Protein AF-A0A914BJB3-F1 (afdb_monomer)

Secondary structure (DSSP, 8-state):
-HHHHHHHHHHHHHHHHHHHHHHHH-HHHHHHHHHHHHHHTTTSS----HHHHHHHHHHHHHHHHHHHHHHHHHHHHHHHHHSS-HHHHHHHHHHHHHHHHHHHHHHHH-----HHHHHHHHHHHHHHHHHHHHHHHHHHTT--

Mean predicted aligned error: 9.18 Å

Sequence (144 aa):
MLGLSLAVCAGLCAACASAFAKLAMSGEEIALVCQSLEESVAMGTLMPNCSVVTTVLRGISFSLLFLFNAIMWTLFVKSLQLARSSLEATITNSSANLFFTAVIGYVVFGEALSLTWGLGSTFIILGLWMIHRGGRTKDEAKER

pLDDT: mean 80.47, std 12.69, range [42.53, 94.69]

Solvent-accessible surface area (backbone atoms only — not comparable to full-atom values): 7402 Å² total; per-residue (Å²): 111,71,13,52,55,31,7,38,53,15,8,42,29,44,19,51,19,52,51,26,45,46,57,39,67,46,62,65,69,50,51,53,51,44,56,56,46,58,69,72,44,77,85,52,98,68,82,75,56,59,69,57,56,46,51,51,53,26,51,51,22,49,53,47,21,54,51,28,46,54,50,16,51,54,31,38,55,51,4,44,74,58,28,97,40,54,64,58,19,51,51,43,17,53,51,32,19,53,53,40,32,50,52,47,39,35,72,74,69,63,48,77,85,46,75,67,52,56,52,48,52,52,52,52,52,52,52,51,52,54,51,55,55,59,52,53,57,56,56,61,64,71,76,108

Foldseek 3Di:
DLLLVLLLLLLLLLLLLVVLVCLLPDQVLLLVVLVVVVVVCPPDPDPPPSVVSSVVSSVVSVVSSVVSNVSSVVSLVVSCVPDPHNLSSVLSNNVSNLVNNVVCCCPVVVDDCDPVNVVVVVVSVVVSVVVVVVVVVVVVVVVD

Structure (mmCIF, N/CA/C/O backbone):
data_AF-A0A914BJB3-F1
#
_entry.id   AF-A0A914BJB3-F1
#
loop_
_atom_site.group_PDB
_atom_site.id
_atom_site.type_symbol
_atom_site.label_atom_id
_atom_site.label_alt_id
_atom_site.label_comp_id
_atom_site.label_asym_id
_atom_site.label_entity_id
_atom_site.label_seq_id
_atom_site.pdbx_PDB_ins_code
_atom_site.Cartn_x
_atom_site.Cartn_y
_atom_site.Cartn_z
_atom_site.occupancy
_atom_site.B_iso_or_equiv
_atom_site.auth_seq_id
_atom_site.auth_comp_id
_atom_site.auth_asym_id
_atom_site.auth_atom_id
_atom_site.pdbx_PDB_model_num
ATOM 1 N N . MET A 1 1 ? -20.525 6.905 11.864 1.00 64.06 1 MET A N 1
ATOM 2 C CA . MET A 1 1 ? -20.224 6.573 10.452 1.00 64.06 1 MET A CA 1
ATOM 3 C C . MET A 1 1 ? -18.922 7.211 9.973 1.00 64.06 1 MET A C 1
ATOM 5 O O . MET A 1 1 ? -18.071 6.478 9.497 1.00 64.06 1 MET A O 1
ATOM 9 N N . LEU A 1 2 ? -18.705 8.521 10.169 1.00 81.81 2 LEU A N 1
ATOM 10 C CA . LEU A 1 2 ? -17.525 9.233 9.640 1.00 81.81 2 LEU A CA 1
ATOM 11 C C . LEU A 1 2 ? -16.161 8.636 10.062 1.00 81.81 2 LEU A C 1
ATOM 13 O O . LEU A 1 2 ? -15.278 8.489 9.222 1.00 81.81 2 LEU A O 1
ATOM 17 N N . GLY A 1 3 ? -16.003 8.227 11.329 1.00 83.31 3 GLY A N 1
ATOM 18 C CA . GLY A 1 3 ? -14.768 7.589 11.818 1.00 83.31 3 GLY A CA 1
ATOM 19 C C . GLY A 1 3 ? -14.437 6.254 11.137 1.00 83.31 3 GLY A C 1
ATOM 20 O O . GLY A 1 3 ? -13.274 5.992 10.844 1.00 83.31 3 GLY A O 1
ATOM 21 N N . LEU A 1 4 ? -15.450 5.443 10.804 1.00 85.81 4 LEU A N 1
ATOM 22 C CA . LEU A 1 4 ? -15.253 4.172 10.096 1.00 85.81 4 LEU A CA 1
ATOM 23 C C . LEU A 1 4 ? -14.833 4.406 8.641 1.00 85.81 4 LEU A C 1
ATOM 25 O O . LEU A 1 4 ? -13.917 3.754 8.153 1.00 85.81 4 LEU A O 1
ATOM 29 N N . SER A 1 5 ? -15.460 5.369 7.959 1.00 89.94 5 SER A N 1
ATOM 30 C CA . SER A 1 5 ? -15.087 5.741 6.589 1.00 89.94 5 SER A CA 1
ATOM 31 C C . SER A 1 5 ? -13.634 6.222 6.511 1.00 89.94 5 SER A C 1
ATOM 33 O O . SE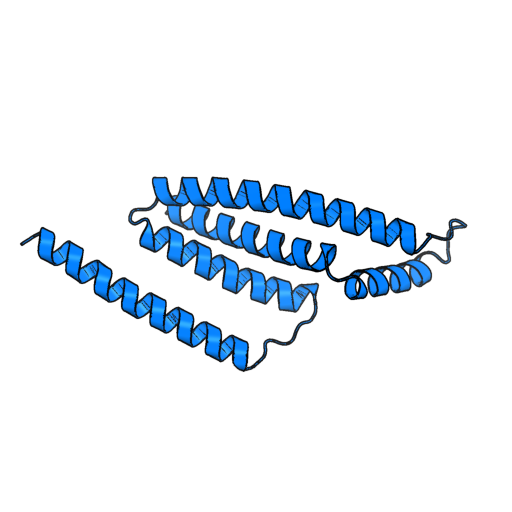R A 1 5 ? -12.902 5.814 5.615 1.00 89.94 5 SER A O 1
ATOM 35 N N . LEU A 1 6 ? -13.186 7.019 7.489 1.00 90.44 6 LEU A N 1
ATOM 36 C CA . LEU A 1 6 ? -11.787 7.447 7.608 1.00 90.44 6 LEU A CA 1
ATOM 37 C C . LEU A 1 6 ? -10.834 6.263 7.832 1.00 90.44 6 LEU A C 1
ATOM 39 O O . LEU A 1 6 ? -9.761 6.242 7.236 1.00 90.44 6 LEU A O 1
ATOM 43 N N . ALA A 1 7 ? -11.234 5.271 8.636 1.00 90.44 7 ALA A N 1
ATOM 44 C CA . ALA A 1 7 ? -10.452 4.053 8.855 1.00 90.44 7 ALA A CA 1
ATOM 45 C C . ALA A 1 7 ? -10.322 3.206 7.576 1.00 90.44 7 ALA A C 1
ATOM 47 O O . ALA A 1 7 ? -9.247 2.683 7.294 1.00 90.44 7 ALA A O 1
ATOM 48 N N . VAL A 1 8 ? -11.383 3.104 6.768 1.00 91.62 8 VAL A N 1
ATOM 49 C CA . VAL A 1 8 ? -11.334 2.409 5.468 1.00 91.62 8 VAL A CA 1
ATOM 50 C C . VAL A 1 8 ? -10.399 3.132 4.497 1.00 91.62 8 VAL A C 1
ATOM 52 O O . VAL A 1 8 ? -9.557 2.486 3.874 1.00 91.62 8 VAL A O 1
ATOM 55 N N . CYS A 1 9 ? -10.491 4.463 4.396 1.00 92.75 9 CYS A N 1
ATOM 56 C CA . CYS A 1 9 ? -9.590 5.252 3.552 1.00 92.75 9 CYS A CA 1
ATOM 57 C C . CYS A 1 9 ? -8.128 5.148 4.011 1.00 92.75 9 CYS A C 1
ATOM 59 O O . CYS A 1 9 ? -7.237 5.020 3.175 1.00 92.75 9 CYS A O 1
ATOM 61 N N . ALA A 1 10 ? -7.876 5.157 5.324 1.00 93.50 10 ALA A N 1
ATOM 62 C CA . ALA A 1 10 ? -6.543 4.936 5.879 1.00 93.50 10 ALA A CA 1
ATOM 63 C C . ALA A 1 10 ? -5.992 3.557 5.475 1.00 93.50 10 ALA A C 1
ATOM 65 O O . ALA A 1 10 ? -4.856 3.469 5.009 1.00 93.50 10 ALA A O 1
ATOM 66 N N . GLY A 1 11 ? -6.819 2.510 5.547 1.00 93.00 11 GLY A N 1
ATOM 67 C CA . GLY A 1 11 ? -6.453 1.163 5.113 1.00 93.00 11 GLY A CA 1
ATOM 68 C C . GLY A 1 11 ? -6.162 1.072 3.613 1.00 93.00 11 GLY A C 1
ATOM 69 O O . GLY A 1 11 ? -5.200 0.423 3.216 1.00 93.00 11 GLY A O 1
ATOM 70 N N . LEU A 1 12 ? -6.927 1.770 2.770 1.00 93.69 12 LEU A N 1
ATOM 71 C CA . LEU A 1 12 ? -6.642 1.859 1.334 1.00 93.69 12 LEU A CA 1
ATOM 72 C C . LEU A 1 12 ? -5.296 2.547 1.067 1.00 93.69 12 LEU A C 1
ATOM 74 O O . LEU A 1 12 ? -4.489 2.044 0.289 1.00 93.69 12 LEU A O 1
ATOM 78 N N . CYS A 1 13 ? -5.023 3.673 1.732 1.00 93.62 13 CYS A N 1
ATOM 79 C CA . CYS A 1 13 ? -3.741 4.365 1.605 1.00 93.62 13 CYS A CA 1
ATOM 80 C C . CYS A 1 13 ? -2.567 3.503 2.091 1.00 93.62 13 CYS A C 1
ATOM 82 O O . CYS A 1 13 ? -1.506 3.540 1.469 1.00 93.62 13 CYS A O 1
ATOM 84 N N . ALA A 1 14 ? -2.755 2.710 3.152 1.00 93.75 14 ALA A N 1
ATOM 85 C CA . ALA A 1 14 ? -1.765 1.734 3.609 1.00 93.75 14 ALA A CA 1
ATOM 86 C C . ALA A 1 14 ? -1.444 0.710 2.510 1.00 93.75 14 ALA A C 1
ATOM 88 O O . ALA A 1 14 ? -0.275 0.494 2.197 1.00 93.75 14 ALA A O 1
ATOM 89 N N . ALA A 1 15 ? -2.474 0.145 1.878 1.00 94.50 15 ALA A N 1
ATOM 90 C CA . ALA A 1 15 ? -2.311 -0.849 0.824 1.00 94.50 15 ALA A CA 1
ATOM 91 C C . ALA A 1 15 ? -1.594 -0.273 -0.408 1.00 94.50 15 ALA A C 1
ATOM 93 O O . ALA A 1 15 ? -0.679 -0.897 -0.949 1.00 94.50 15 ALA A O 1
ATOM 94 N N . CYS A 1 16 ? -1.943 0.954 -0.811 1.00 92.44 16 CYS A N 1
ATOM 95 C CA . CYS A 1 16 ? -1.227 1.674 -1.863 1.00 92.44 16 CYS A CA 1
ATOM 96 C C . CYS A 1 16 ? 0.246 1.892 -1.492 1.00 92.44 16 CYS A C 1
ATOM 98 O O . CYS A 1 16 ? 1.124 1.640 -2.314 1.00 92.44 16 CYS A O 1
ATOM 100 N N . ALA A 1 17 ? 0.537 2.311 -0.255 1.00 94.31 17 ALA A N 1
ATOM 101 C CA . ALA A 1 17 ? 1.911 2.473 0.214 1.00 94.31 17 ALA A CA 1
ATOM 102 C C . ALA A 1 17 ? 2.692 1.151 0.127 1.00 94.31 17 ALA A C 1
ATOM 104 O O . ALA A 1 17 ? 3.817 1.151 -0.364 1.00 94.31 17 ALA A O 1
ATOM 105 N N . SER A 1 18 ? 2.098 0.020 0.519 1.00 92.19 18 SER A N 1
ATOM 106 C CA . SER A 1 18 ? 2.716 -1.306 0.385 1.00 92.19 18 SER A CA 1
ATOM 107 C C . SER A 1 18 ? 2.988 -1.694 -1.072 1.00 92.19 18 SER A C 1
ATOM 109 O O . SER A 1 18 ? 4.057 -2.229 -1.365 1.00 92.19 18 SER A O 1
ATOM 111 N N . AL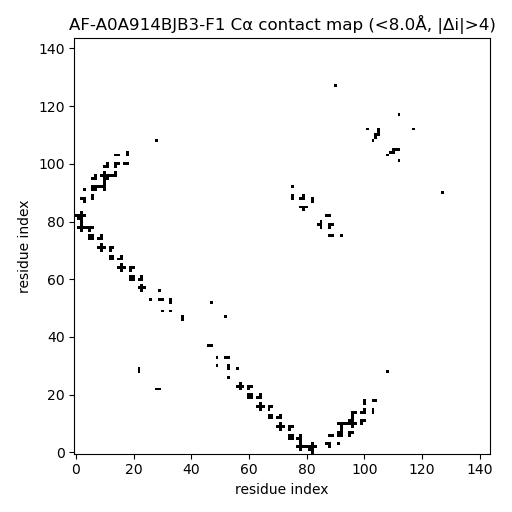A A 1 19 ? 2.078 -1.381 -1.996 1.00 90.88 19 ALA A N 1
ATOM 112 C CA . ALA A 1 19 ? 2.286 -1.620 -3.424 1.00 90.88 19 ALA A CA 1
ATOM 113 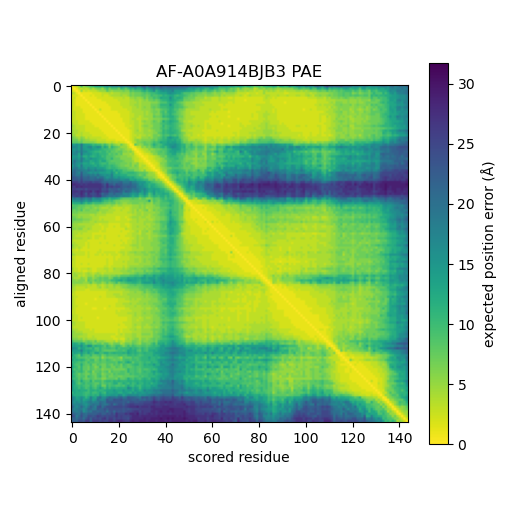C C . ALA A 1 19 ? 3.446 -0.780 -3.985 1.00 90.88 19 ALA A C 1
ATOM 115 O O . ALA A 1 19 ? 4.332 -1.315 -4.651 1.00 90.88 19 ALA A O 1
ATOM 116 N N . PHE A 1 20 ? 3.510 0.514 -3.656 1.00 91.00 20 PHE A N 1
ATOM 117 C CA . PHE A 1 20 ? 4.637 1.364 -4.053 1.00 91.00 20 PHE A CA 1
ATOM 118 C C . PHE A 1 20 ? 5.946 0.965 -3.365 1.00 91.00 20 PHE A C 1
ATOM 120 O O . PHE A 1 20 ? 7.004 1.077 -3.979 1.00 91.00 20 PHE A O 1
ATOM 127 N N . ALA A 1 21 ? 5.897 0.450 -2.131 1.00 91.06 21 ALA A N 1
ATOM 128 C CA . ALA A 1 21 ? 7.064 -0.119 -1.453 1.00 91.06 21 ALA A CA 1
ATOM 129 C C . ALA A 1 21 ? 7.632 -1.290 -2.252 1.00 91.06 21 ALA A C 1
ATOM 131 O O . ALA A 1 21 ? 8.839 -1.357 -2.489 1.00 91.06 21 ALA A O 1
ATOM 132 N N . LYS A 1 22 ? 6.742 -2.190 -2.687 1.00 89.31 22 LYS A N 1
ATOM 133 C CA . LYS A 1 22 ? 7.098 -3.338 -3.509 1.00 89.31 22 LYS A CA 1
ATOM 134 C C . LYS A 1 22 ? 7.735 -2.867 -4.806 1.00 89.31 22 LYS A C 1
ATOM 136 O O . LYS A 1 22 ? 8.899 -3.170 -5.014 1.00 89.31 22 LYS A O 1
ATOM 141 N N . LEU A 1 23 ? 7.068 -2.005 -5.574 1.00 86.19 23 LEU A N 1
ATOM 142 C CA . LEU A 1 23 ? 7.620 -1.432 -6.809 1.00 86.19 23 LEU A CA 1
ATOM 143 C C . LEU A 1 23 ? 8.977 -0.736 -6.597 1.00 86.19 23 LEU A C 1
ATOM 145 O O . LEU A 1 23 ? 9.887 -0.903 -7.400 1.00 86.19 23 LEU A O 1
ATOM 149 N N . ALA A 1 24 ? 9.163 0.006 -5.503 1.00 86.50 24 ALA A N 1
ATOM 150 C CA . ALA A 1 24 ? 10.436 0.662 -5.211 1.00 86.50 24 ALA A CA 1
ATOM 151 C C . ALA A 1 24 ? 11.574 -0.343 -4.936 1.00 86.50 24 ALA A C 1
ATOM 153 O O . ALA A 1 24 ? 12.717 -0.122 -5.354 1.00 86.50 24 ALA A O 1
ATOM 154 N N . MET A 1 25 ? 11.281 -1.444 -4.236 1.00 82.50 25 MET A N 1
ATOM 155 C CA . MET A 1 25 ? 12.283 -2.427 -3.816 1.00 82.50 25 MET A CA 1
ATOM 156 C C . MET A 1 25 ? 12.518 -3.533 -4.855 1.00 82.50 25 MET A C 1
ATOM 158 O O . MET A 1 25 ? 13.674 -3.810 -5.184 1.00 82.50 25 MET A O 1
ATOM 162 N N . SER A 1 26 ? 11.469 -4.130 -5.423 1.00 78.44 26 SER A N 1
ATOM 163 C CA . SER A 1 26 ? 11.572 -5.211 -6.409 1.00 78.44 26 SER A CA 1
ATOM 164 C C . SER A 1 26 ? 11.885 -4.666 -7.803 1.00 78.44 26 SER A C 1
ATOM 166 O O . SER A 1 26 ? 11.070 -3.986 -8.419 1.00 78.44 26 SER A O 1
ATOM 168 N N . GLY A 1 27 ? 13.082 -4.976 -8.308 1.00 65.94 27 GLY A N 1
ATOM 169 C CA . GLY A 1 27 ? 13.536 -4.524 -9.628 1.00 65.94 27 GLY A CA 1
ATOM 170 C C . GLY A 1 27 ? 12.983 -5.326 -10.807 1.00 65.94 27 GLY A C 1
ATOM 171 O O . GLY A 1 27 ? 12.985 -4.804 -11.916 1.00 65.94 27 GLY A O 1
ATOM 172 N N . GLU A 1 28 ? 12.515 -6.557 -10.582 1.00 70.94 28 GLU A N 1
ATOM 173 C CA . GLU A 1 28 ? 12.021 -7.453 -11.643 1.00 70.94 28 GLU A CA 1
ATOM 174 C C . GLU A 1 28 ? 10.738 -6.933 -12.301 1.00 70.94 28 GLU A C 1
ATOM 176 O O . GLU A 1 28 ? 10.661 -6.867 -13.523 1.00 70.94 28 GLU A O 1
ATOM 181 N N . GLU A 1 29 ? 9.778 -6.467 -11.499 1.00 71.00 29 GLU A N 1
ATOM 182 C CA . GLU A 1 29 ? 8.520 -5.865 -11.969 1.00 71.00 29 GLU A CA 1
ATOM 183 C C . GLU A 1 29 ? 8.781 -4.667 -12.901 1.00 71.00 29 GLU A C 1
ATOM 185 O O . GLU A 1 29 ? 8.180 -4.527 -13.964 1.00 71.00 29 GLU A O 1
ATOM 190 N N . ILE A 1 30 ? 9.744 -3.814 -12.532 1.00 71.69 30 ILE A N 1
ATOM 191 C CA . ILE A 1 30 ? 10.113 -2.627 -13.314 1.00 71.69 30 ILE A CA 1
ATOM 192 C C . ILE A 1 30 ? 10.880 -3.008 -14.590 1.00 71.69 30 ILE A C 1
ATOM 194 O O . ILE A 1 30 ? 10.721 -2.356 -15.624 1.00 71.69 30 ILE A O 1
ATOM 198 N N . ALA A 1 31 ? 11.694 -4.065 -14.542 1.00 69.38 31 ALA A N 1
ATOM 199 C CA . ALA A 1 31 ? 12.430 -4.553 -15.705 1.00 69.38 31 ALA A CA 1
ATOM 200 C C . ALA A 1 31 ? 11.486 -5.073 -16.804 1.00 69.38 31 ALA A C 1
ATOM 202 O O . ALA A 1 31 ? 11.726 -4.810 -17.982 1.00 69.38 31 ALA A O 1
ATOM 203 N N . LEU A 1 32 ? 10.379 -5.724 -16.431 1.00 71.81 32 LEU A N 1
ATOM 204 C CA . LEU A 1 32 ? 9.337 -6.151 -17.373 1.00 71.81 32 LEU A CA 1
ATOM 205 C C . LEU A 1 32 ? 8.632 -4.956 -18.032 1.00 71.81 32 LEU A C 1
ATOM 207 O O . LEU A 1 32 ? 8.431 -4.948 -19.247 1.00 71.81 32 LEU A O 1
ATOM 211 N N . VAL A 1 33 ? 8.326 -3.903 -17.261 1.00 72.44 33 VAL A N 1
ATOM 212 C CA . VAL A 1 33 ? 7.761 -2.655 -17.808 1.00 72.44 33 VAL A CA 1
ATOM 213 C C . VAL A 1 33 ? 8.722 -2.030 -18.819 1.00 72.44 33 VAL A C 1
ATOM 215 O O . VAL A 1 33 ? 8.300 -1.615 -19.895 1.00 72.44 33 VAL A O 1
ATOM 218 N N . CYS A 1 34 ? 10.019 -2.018 -18.518 1.00 70.88 34 CYS A N 1
ATOM 219 C CA . CYS A 1 34 ? 11.030 -1.514 -19.438 1.00 70.88 34 CYS A CA 1
ATOM 220 C C . CYS A 1 34 ? 11.051 -2.280 -20.774 1.00 70.88 34 CYS A C 1
ATOM 222 O O . CYS A 1 34 ? 11.008 -1.647 -21.826 1.00 70.88 34 CYS A O 1
ATOM 224 N N . GLN A 1 35 ? 11.019 -3.617 -20.738 1.00 71.38 35 GLN A N 1
ATOM 225 C CA . GLN A 1 35 ? 10.971 -4.450 -21.949 1.00 71.38 35 GLN A CA 1
ATOM 226 C C . GLN A 1 35 ? 9.710 -4.183 -22.786 1.00 71.38 35 GLN A C 1
ATOM 228 O O . GLN A 1 35 ? 9.788 -4.041 -24.003 1.00 71.38 35 GLN A O 1
ATOM 233 N N . SER A 1 36 ? 8.550 -4.025 -22.141 1.00 68.75 36 SER A N 1
ATOM 234 C CA . SER A 1 36 ? 7.294 -3.715 -22.844 1.00 68.75 36 SER A CA 1
ATOM 235 C C . SER A 1 36 ? 7.256 -2.302 -23.456 1.00 68.75 36 SER A C 1
ATOM 237 O O . SER A 1 36 ? 6.613 -2.067 -24.485 1.00 68.75 36 SER A O 1
ATOM 239 N N . LEU A 1 37 ? 7.968 -1.346 -22.847 1.00 67.44 37 LEU A N 1
ATOM 240 C CA . LEU A 1 37 ? 8.096 0.020 -23.358 1.00 67.44 37 LEU A CA 1
ATOM 241 C C . LEU A 1 37 ? 9.023 0.090 -24.573 1.00 67.44 37 LEU A C 1
ATOM 243 O O . LEU A 1 37 ? 8.736 0.857 -25.489 1.00 67.44 37 LEU A O 1
ATOM 247 N N . GLU A 1 38 ? 10.090 -0.712 -24.612 1.00 63.56 38 GLU A N 1
ATOM 248 C CA . GLU A 1 38 ? 10.974 -0.809 -25.783 1.00 63.56 38 GLU A CA 1
ATOM 249 C C . GLU A 1 38 ? 10.216 -1.296 -27.026 1.00 63.56 38 GLU A C 1
ATOM 251 O O . GLU A 1 38 ? 10.418 -0.763 -28.116 1.00 63.56 38 GLU A O 1
ATOM 256 N N . GLU A 1 39 ? 9.275 -2.229 -26.862 1.00 61.16 39 GLU A N 1
ATOM 257 C CA . GLU A 1 39 ? 8.448 -2.743 -27.961 1.00 61.16 39 GLU A CA 1
ATOM 258 C C . GLU A 1 39 ? 7.429 -1.702 -28.468 1.00 61.16 39 GLU A C 1
ATOM 260 O O . GLU A 1 39 ? 7.163 -1.598 -29.666 1.00 61.16 39 GLU A O 1
ATOM 265 N N . SER A 1 40 ? 6.907 -0.862 -27.568 1.00 59.47 40 SER A N 1
ATOM 266 C CA . SER A 1 40 ? 5.922 0.185 -27.889 1.00 59.47 40 SER A CA 1
ATOM 267 C C . SER A 1 40 ? 6.553 1.467 -28.460 1.00 59.47 40 SER A C 1
ATOM 269 O O . SER A 1 40 ? 5.901 2.217 -29.189 1.00 59.47 40 SER A O 1
ATOM 271 N N . VAL A 1 41 ? 7.826 1.734 -28.146 1.00 60.47 41 VAL A N 1
ATOM 272 C CA . VAL A 1 41 ? 8.597 2.926 -28.556 1.00 60.47 41 VAL A CA 1
ATOM 273 C C . VAL A 1 41 ? 9.446 2.653 -29.812 1.00 60.47 41 VAL A C 1
ATOM 275 O O . VAL A 1 41 ? 10.359 3.397 -30.140 1.00 60.47 41 VAL A O 1
ATOM 278 N N . ALA A 1 42 ? 9.093 1.667 -30.638 1.00 55.22 42 ALA A N 1
ATOM 279 C CA . ALA A 1 42 ? 9.704 1.499 -31.965 1.00 55.22 42 ALA A CA 1
ATOM 280 C C . ALA A 1 42 ? 9.413 2.665 -32.954 1.00 55.22 42 ALA A C 1
ATOM 282 O O . ALA A 1 42 ? 9.899 2.658 -34.083 1.00 55.22 42 ALA A O 1
ATOM 283 N N . MET A 1 43 ? 8.644 3.687 -32.548 1.00 55.47 43 MET A N 1
ATOM 284 C CA . MET A 1 43 ? 8.269 4.849 -33.373 1.00 55.47 43 MET A CA 1
ATOM 285 C C . MET A 1 43 ? 9.060 6.141 -33.047 1.00 55.47 43 MET A C 1
ATOM 287 O O . MET A 1 43 ? 8.841 7.162 -33.696 1.00 55.47 43 MET A O 1
ATOM 291 N N . GLY A 1 44 ? 9.978 6.143 -32.068 1.00 55.12 44 GLY A N 1
ATOM 292 C CA . GLY A 1 44 ? 10.710 7.349 -31.645 1.00 55.12 44 GLY A CA 1
ATOM 293 C C . GLY A 1 44 ? 12.199 7.108 -31.384 1.00 55.12 44 GLY A C 1
ATOM 294 O O . GLY A 1 44 ? 12.575 6.183 -30.680 1.00 55.12 44 GLY A O 1
ATOM 295 N N . THR A 1 45 ? 13.061 7.975 -31.913 1.00 51.16 45 THR A N 1
ATOM 296 C CA . THR A 1 45 ? 14.539 7.895 -31.902 1.00 51.16 45 THR A CA 1
ATOM 297 C C . THR A 1 45 ? 15.225 8.062 -30.534 1.00 51.16 45 THR A C 1
ATOM 299 O O . THR A 1 45 ? 16.445 8.222 -30.482 1.00 51.16 45 THR A O 1
ATOM 302 N N . LEU A 1 46 ? 14.500 8.012 -29.413 1.00 53.28 46 LEU A N 1
ATOM 303 C CA . LEU A 1 46 ? 15.110 7.977 -28.082 1.00 53.28 46 LEU A CA 1
ATOM 304 C C . LEU A 1 46 ? 15.167 6.533 -27.594 1.00 53.28 46 LEU A C 1
ATOM 306 O O . LEU A 1 46 ? 14.162 6.014 -27.127 1.00 53.28 46 LEU A O 1
ATOM 310 N N . MET A 1 47 ? 16.351 5.917 -27.634 1.00 54.25 47 MET A N 1
ATOM 311 C CA . MET A 1 47 ? 16.615 4.701 -26.862 1.00 54.25 47 MET A CA 1
ATOM 312 C C . MET A 1 47 ? 16.425 5.030 -25.371 1.00 54.25 47 MET A C 1
ATOM 314 O O . MET A 1 47 ? 17.251 5.762 -24.808 1.00 54.25 47 MET A O 1
ATOM 318 N N . PRO A 1 48 ? 15.357 4.556 -24.705 1.00 63.34 48 PRO A N 1
ATOM 319 C CA . PRO A 1 48 ? 15.208 4.778 -23.281 1.00 63.34 48 PRO A CA 1
ATOM 320 C C . PRO A 1 48 ? 16.254 3.905 -22.593 1.00 63.34 48 PRO A C 1
ATOM 322 O O . PRO A 1 48 ? 16.189 2.683 -22.648 1.00 63.34 48 PRO A O 1
ATOM 325 N N . ASN A 1 49 ? 17.248 4.513 -21.945 1.00 68.38 49 ASN A N 1
ATOM 326 C CA . ASN A 1 49 ? 18.174 3.742 -21.123 1.00 68.38 49 ASN A CA 1
ATOM 327 C C . ASN A 1 49 ? 17.372 3.078 -20.000 1.00 68.38 49 ASN A C 1
ATOM 329 O O . ASN A 1 49 ? 16.925 3.757 -19.072 1.00 68.38 49 ASN A O 1
ATOM 333 N N . CYS A 1 50 ? 17.220 1.757 -20.069 1.00 72.50 50 CYS A N 1
ATOM 334 C CA . CYS A 1 50 ? 16.426 0.975 -19.125 1.00 72.50 50 CYS A CA 1
ATOM 335 C C . CYS A 1 50 ? 16.819 1.235 -17.656 1.00 72.50 50 CYS A C 1
ATOM 337 O O . CYS A 1 50 ? 15.975 1.301 -16.760 1.00 72.50 50 CYS A O 1
ATOM 339 N N . SER A 1 51 ? 18.108 1.510 -17.424 1.00 76.81 51 SER A N 1
ATOM 340 C CA . SER A 1 51 ? 18.659 1.912 -16.124 1.00 76.81 51 SER A CA 1
ATOM 341 C C . SER A 1 51 ? 18.114 3.260 -15.617 1.00 76.81 51 SER A C 1
ATOM 343 O O . SER A 1 51 ? 17.765 3.394 -14.442 1.00 76.81 51 SER A O 1
ATOM 345 N N . VAL A 1 52 ? 17.963 4.254 -16.499 1.00 80.38 52 VAL A N 1
ATOM 346 C CA . VAL A 1 52 ? 17.429 5.582 -16.150 1.00 80.38 52 VAL A CA 1
ATOM 347 C C . VAL A 1 52 ? 15.936 5.497 -15.854 1.00 80.38 52 VAL A C 1
ATOM 349 O O . VAL A 1 52 ? 15.499 5.996 -14.820 1.00 80.38 52 VAL A O 1
ATOM 352 N N . VAL A 1 53 ? 15.163 4.814 -16.705 1.00 79.38 53 VAL A N 1
ATOM 353 C CA . VAL A 1 53 ? 13.715 4.617 -16.500 1.00 79.38 53 VAL A CA 1
ATOM 354 C C . VAL A 1 53 ? 13.454 3.901 -15.175 1.00 79.38 53 VAL A C 1
ATOM 356 O O . VAL A 1 53 ? 12.637 4.357 -14.376 1.00 79.38 53 VAL A O 1
ATOM 359 N N . THR A 1 54 ? 14.219 2.845 -14.889 1.00 80.31 54 THR A N 1
ATOM 360 C CA . THR A 1 54 ? 14.118 2.103 -13.626 1.00 80.31 54 THR A CA 1
ATOM 361 C C . THR A 1 54 ? 14.438 2.982 -12.419 1.00 80.31 54 THR A C 1
ATOM 363 O O . THR A 1 54 ? 13.724 2.951 -11.416 1.00 80.31 54 THR A O 1
ATOM 366 N N . THR A 1 55 ? 15.496 3.791 -12.506 1.00 83.62 55 THR A N 1
ATOM 367 C CA . THR A 1 55 ? 15.913 4.690 -11.420 1.00 83.62 55 THR A CA 1
ATOM 368 C C . THR A 1 55 ? 14.865 5.768 -11.150 1.00 83.62 55 THR A C 1
ATOM 370 O O . THR A 1 55 ? 14.526 6.023 -9.994 1.00 83.62 55 THR A O 1
ATOM 373 N N . VAL A 1 56 ? 14.296 6.363 -12.202 1.00 85.44 56 VAL A N 1
ATOM 374 C CA . VAL A 1 56 ? 13.230 7.367 -12.078 1.00 85.44 56 VAL A CA 1
ATOM 375 C C . VAL A 1 56 ? 11.974 6.749 -11.469 1.00 85.44 56 VAL A C 1
ATOM 377 O O . VAL A 1 56 ? 11.433 7.300 -10.511 1.00 85.44 56 VAL A O 1
ATOM 380 N N . LEU A 1 57 ? 11.532 5.586 -11.955 1.00 84.06 57 LEU A N 1
ATOM 381 C CA . LEU A 1 57 ? 10.325 4.931 -11.450 1.00 84.06 57 LEU A CA 1
ATOM 382 C C . LEU A 1 57 ? 10.471 4.495 -9.984 1.00 84.06 57 LEU A C 1
ATOM 384 O O . LEU A 1 57 ? 9.528 4.637 -9.201 1.00 84.06 57 LEU A O 1
ATOM 388 N N . ARG A 1 58 ? 11.666 4.048 -9.579 1.00 86.69 58 ARG A N 1
ATOM 389 C CA . ARG A 1 58 ? 11.997 3.791 -8.169 1.00 86.69 58 ARG A CA 1
ATOM 390 C C . ARG A 1 58 ? 11.933 5.054 -7.322 1.00 86.69 58 ARG A C 1
ATOM 392 O O . ARG A 1 58 ? 11.331 5.026 -6.251 1.00 86.69 58 ARG A O 1
ATOM 399 N N . GLY A 1 59 ? 12.509 6.154 -7.806 1.00 88.62 59 GLY A N 1
ATOM 400 C CA . GLY A 1 59 ? 12.455 7.449 -7.127 1.00 88.62 59 GLY A CA 1
ATOM 401 C C . GLY A 1 59 ? 11.017 7.914 -6.897 1.00 88.62 59 GLY A C 1
ATOM 402 O O . GLY A 1 59 ? 10.645 8.238 -5.770 1.00 88.62 59 GLY A O 1
ATOM 403 N N . ILE A 1 60 ? 10.183 7.847 -7.939 1.00 89.06 60 ILE A N 1
ATOM 404 C CA . ILE A 1 60 ? 8.754 8.181 -7.868 1.00 89.06 60 ILE A CA 1
ATOM 405 C C . ILE A 1 60 ? 8.041 7.273 -6.859 1.00 89.06 60 ILE A C 1
ATOM 407 O O . ILE A 1 60 ? 7.360 7.770 -5.964 1.00 89.06 60 ILE A O 1
ATOM 411 N N . SER A 1 61 ? 8.240 5.957 -6.945 1.00 89.38 61 SER A N 1
ATOM 412 C CA . SER A 1 61 ? 7.609 4.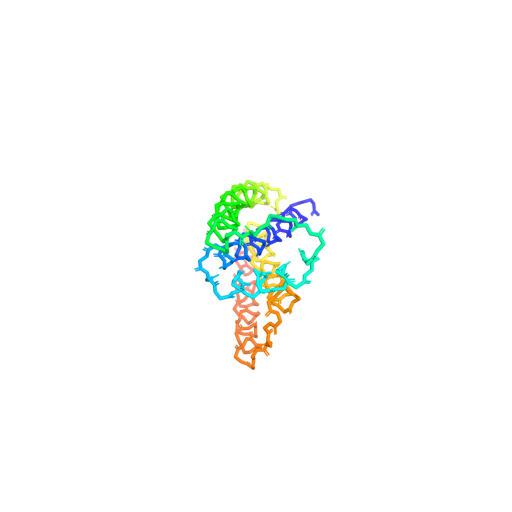989 -6.035 1.00 89.38 61 SER A CA 1
ATOM 413 C C . SER A 1 61 ? 7.993 5.239 -4.574 1.00 89.38 61 SER A C 1
ATOM 415 O O . SER A 1 61 ? 7.143 5.171 -3.690 1.00 89.38 61 SER A O 1
ATOM 417 N N . PHE A 1 62 ? 9.247 5.613 -4.309 1.00 90.81 62 PHE A N 1
ATOM 418 C CA . PHE A 1 62 ? 9.715 5.958 -2.967 1.00 90.81 62 PHE A CA 1
ATOM 419 C C . PHE A 1 62 ? 9.095 7.262 -2.442 1.00 90.81 62 PHE A C 1
ATOM 421 O O . PHE A 1 62 ? 8.714 7.349 -1.274 1.00 90.81 62 PHE A O 1
ATOM 428 N N . SER A 1 63 ? 8.933 8.277 -3.295 1.00 92.62 63 SER A N 1
ATOM 429 C CA . SER A 1 63 ? 8.212 9.500 -2.919 1.00 92.62 63 SER A CA 1
ATOM 430 C C . SER A 1 63 ? 6.735 9.223 -2.623 1.00 92.62 63 SER A C 1
ATOM 432 O O . SER A 1 63 ? 6.206 9.709 -1.622 1.00 92.62 63 SER A O 1
ATOM 434 N N . LEU A 1 64 ? 6.076 8.407 -3.452 1.00 91.75 64 LEU A N 1
ATOM 435 C CA . LEU A 1 64 ? 4.678 8.022 -3.256 1.00 91.75 64 LEU A CA 1
ATOM 436 C C . LEU A 1 64 ? 4.495 7.194 -1.982 1.00 91.75 64 LEU A C 1
ATOM 438 O O . LEU A 1 64 ? 3.556 7.456 -1.234 1.00 91.75 64 LEU A O 1
ATOM 442 N N . LEU A 1 65 ? 5.405 6.260 -1.691 1.00 92.75 65 LEU A N 1
ATOM 443 C CA . LEU A 1 65 ? 5.436 5.512 -0.432 1.00 92.75 65 LEU A CA 1
ATOM 444 C C . LEU A 1 65 ? 5.340 6.459 0.767 1.00 92.75 65 LEU A C 1
ATOM 446 O O . LEU A 1 65 ? 4.470 6.290 1.621 1.00 92.75 65 LEU A O 1
ATOM 450 N N . PHE A 1 66 ? 6.219 7.462 0.827 1.00 93.06 66 PHE A N 1
ATOM 451 C CA . PHE A 1 66 ? 6.258 8.399 1.946 1.00 93.06 66 PHE A CA 1
ATOM 452 C C . PHE A 1 66 ? 4.973 9.229 2.038 1.00 93.06 66 PHE A C 1
ATOM 454 O O . PHE A 1 66 ? 4.409 9.383 3.122 1.00 93.06 66 PHE A O 1
ATOM 461 N N . LEU A 1 67 ? 4.470 9.707 0.895 1.00 94.69 67 LEU A N 1
ATOM 462 C CA . LEU A 1 67 ? 3.239 10.489 0.824 1.00 94.69 67 LEU A CA 1
ATOM 463 C C . LEU A 1 67 ? 2.020 9.689 1.306 1.00 94.69 67 LEU A C 1
ATOM 465 O O . LEU A 1 67 ? 1.289 10.152 2.183 1.00 94.69 67 LEU A O 1
ATOM 469 N N . PHE A 1 68 ? 1.809 8.480 0.782 1.00 92.88 68 PHE A N 1
ATOM 470 C CA . PHE A 1 68 ? 0.689 7.630 1.186 1.00 92.88 68 PHE A CA 1
ATOM 471 C C . PHE A 1 68 ? 0.789 7.201 2.648 1.00 92.88 68 PHE A C 1
ATOM 473 O O . PHE A 1 68 ? -0.235 7.146 3.327 1.00 92.88 68 PHE A O 1
ATOM 480 N N . ASN A 1 69 ? 1.998 6.965 3.159 1.00 93.00 69 ASN A N 1
ATOM 481 C CA . ASN A 1 69 ? 2.200 6.625 4.564 1.00 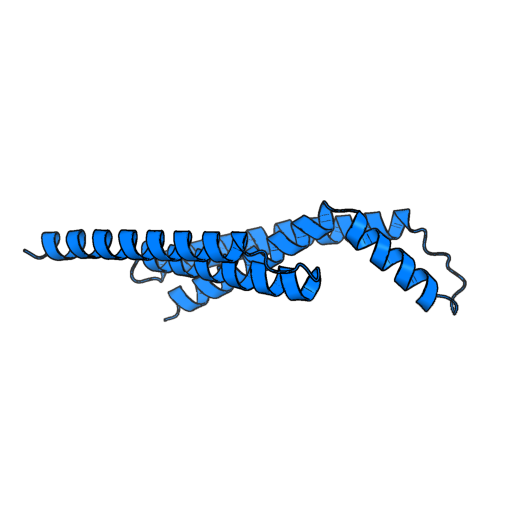93.00 69 ASN A CA 1
ATOM 482 C C . ASN A 1 69 ? 1.859 7.809 5.494 1.00 93.00 69 ASN A C 1
ATOM 484 O O . ASN A 1 69 ? 1.180 7.634 6.505 1.00 93.00 69 ASN A O 1
ATOM 488 N N . ALA A 1 70 ? 2.229 9.038 5.115 1.00 94.56 70 ALA A N 1
ATOM 489 C CA . ALA A 1 70 ? 1.853 10.246 5.854 1.00 94.56 70 ALA A CA 1
ATOM 490 C C . ALA A 1 70 ? 0.331 10.497 5.840 1.00 94.56 70 ALA A C 1
ATOM 492 O O . ALA A 1 70 ? -0.266 10.826 6.874 1.00 94.56 70 ALA A O 1
ATOM 493 N N . ILE A 1 71 ? -0.315 10.303 4.685 1.00 93.62 71 ILE A N 1
ATOM 494 C CA . ILE A 1 71 ? -1.774 10.418 4.543 1.00 93.62 71 ILE A CA 1
ATOM 495 C C . ILE A 1 71 ? -2.472 9.355 5.395 1.00 93.62 71 ILE A C 1
ATOM 497 O O . ILE A 1 71 ? -3.372 9.687 6.168 1.00 93.62 71 ILE A O 1
ATOM 501 N N . MET A 1 72 ? -2.032 8.098 5.300 1.00 93.19 72 MET A N 1
ATOM 502 C CA . MET A 1 72 ? -2.574 6.98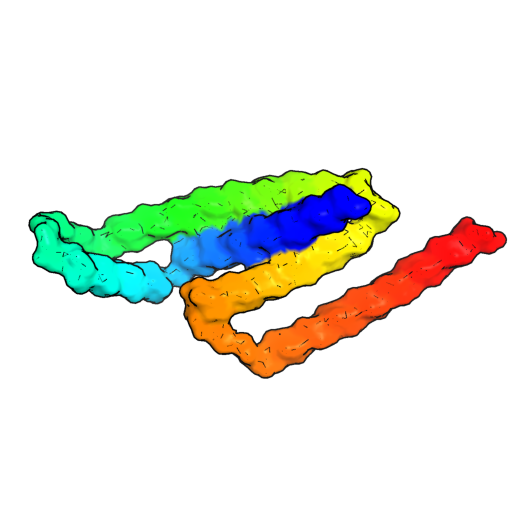2 6.071 1.00 93.19 72 MET A CA 1
ATOM 503 C C . MET A 1 72 ? -2.521 7.265 7.567 1.00 93.19 72 MET A C 1
ATOM 505 O O . MET A 1 72 ? -3.548 7.168 8.236 1.00 93.19 72 MET A O 1
ATOM 509 N N . TRP A 1 73 ? -1.366 7.691 8.081 1.00 92.38 73 TRP A N 1
ATOM 510 C CA . TRP A 1 73 ? -1.212 8.000 9.498 1.00 92.38 73 TRP A CA 1
ATOM 511 C C . TRP A 1 73 ? -2.158 9.119 9.948 1.00 92.38 73 TRP A C 1
ATOM 513 O O . TRP A 1 73 ? -2.831 8.991 10.970 1.00 92.38 73 TRP A O 1
ATOM 523 N N . THR A 1 74 ? -2.295 10.177 9.146 1.00 93.69 74 THR A N 1
ATOM 524 C CA . THR A 1 74 ? -3.199 11.297 9.449 1.00 93.69 74 THR A CA 1
ATOM 525 C C . THR A 1 74 ? -4.664 10.853 9.484 1.00 93.69 74 THR A C 1
ATOM 527 O O . THR A 1 74 ? -5.404 11.192 10.412 1.00 93.69 74 THR A O 1
ATOM 530 N N . LEU A 1 75 ? -5.098 10.075 8.488 1.00 90.69 75 LEU A N 1
ATOM 531 C CA . LEU A 1 75 ? -6.456 9.534 8.416 1.00 90.69 75 LEU A CA 1
ATOM 532 C C . LEU A 1 75 ? -6.727 8.552 9.558 1.00 90.69 75 LEU A C 1
ATOM 534 O O . LEU A 1 75 ? -7.805 8.589 10.150 1.00 90.69 75 LEU A O 1
ATOM 538 N N . PHE A 1 76 ? -5.741 7.729 9.909 1.00 90.88 76 PHE A N 1
ATOM 539 C CA . PHE A 1 76 ? -5.834 6.778 11.004 1.00 90.88 76 PHE A CA 1
ATOM 540 C C . PHE A 1 76 ? -5.995 7.490 12.350 1.00 90.88 76 PHE A C 1
ATOM 542 O O . PHE A 1 76 ? -6.944 7.203 13.079 1.00 90.88 76 PHE A O 1
ATOM 549 N N . VAL A 1 77 ? -5.159 8.488 12.649 1.00 92.56 77 VAL A N 1
ATOM 550 C CA . VAL A 1 77 ? -5.281 9.291 13.878 1.00 92.56 77 VAL A CA 1
ATOM 551 C C . VAL A 1 77 ? -6.644 9.985 13.945 1.00 92.56 77 VAL A C 1
ATOM 553 O O . VAL A 1 77 ? -7.306 9.935 14.981 1.00 92.56 77 VAL A O 1
ATOM 556 N N . LYS A 1 78 ? -7.126 10.555 12.833 1.00 89.94 78 LYS A N 1
ATOM 557 C CA . LYS A 1 78 ? -8.481 11.126 12.769 1.00 89.94 78 LYS A CA 1
ATOM 558 C C . LYS A 1 78 ? -9.568 10.071 12.988 1.00 89.94 78 LYS A C 1
ATOM 560 O O . LYS A 1 78 ? -10.546 10.342 13.677 1.00 89.94 78 LYS A O 1
ATOM 565 N N . SER A 1 79 ? -9.407 8.862 12.455 1.00 88.94 79 SER A N 1
ATOM 566 C CA . SER A 1 79 ? -10.371 7.777 12.663 1.00 88.94 79 SER A CA 1
ATOM 567 C C . SER A 1 79 ? -10.489 7.389 14.139 1.00 88.94 79 SER A C 1
ATOM 569 O O . SER A 1 79 ? -11.603 7.187 14.616 1.00 88.94 79 SER A O 1
ATOM 571 N N . LEU A 1 80 ? -9.377 7.387 14.885 1.00 88.88 80 LEU A N 1
ATOM 572 C CA . LEU A 1 80 ? -9.359 7.096 16.322 1.00 88.88 80 LEU A CA 1
ATOM 573 C C . LEU A 1 80 ? -10.086 8.168 17.142 1.00 88.88 80 LEU A C 1
ATOM 575 O O . LEU A 1 80 ? -10.739 7.840 18.125 1.00 88.88 80 LEU A O 1
ATOM 579 N N . GLN A 1 81 ? -9.999 9.435 16.732 1.00 87.75 81 GLN A N 1
ATOM 580 C CA . GLN A 1 81 ? -10.669 10.545 17.417 1.00 87.75 81 GLN A CA 1
ATOM 581 C C . GLN A 1 81 ? -12.183 10.580 17.168 1.00 87.75 81 GLN A C 1
ATOM 583 O O . GLN A 1 81 ? -12.934 11.031 18.028 1.00 87.75 81 GLN A O 1
ATOM 588 N N . LEU A 1 82 ? -12.637 10.135 15.991 1.00 83.62 82 LEU A N 1
ATOM 589 C CA . LEU A 1 82 ? -14.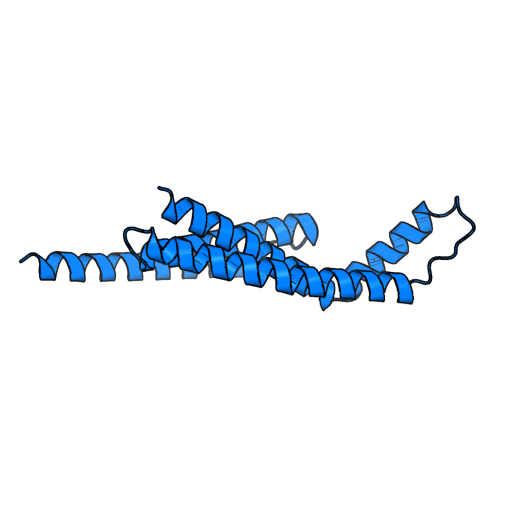047 10.196 15.590 1.00 83.62 82 LEU A CA 1
ATOM 590 C C . LEU A 1 82 ? -14.811 8.874 15.760 1.00 83.62 82 LEU A C 1
ATOM 592 O O . LEU A 1 82 ? -16.038 8.853 15.614 1.00 83.62 82 LEU A O 1
ATOM 596 N N . ALA A 1 83 ? -14.126 7.757 15.993 1.00 81.75 83 ALA A N 1
ATOM 597 C CA . ALA A 1 83 ? -14.771 6.467 16.183 1.00 81.75 83 ALA A CA 1
ATOM 598 C C . ALA A 1 83 ? -15.312 6.308 17.606 1.00 81.75 83 ALA A C 1
ATOM 600 O O . ALA A 1 83 ? -14.721 6.766 18.578 1.00 81.75 83 ALA A O 1
ATOM 601 N N . ARG A 1 84 ? -16.430 5.584 17.727 1.00 74.06 84 ARG A N 1
ATOM 602 C CA . ARG A 1 84 ? -17.044 5.270 19.027 1.00 74.06 84 ARG A CA 1
ATOM 603 C C . ARG A 1 84 ? -16.163 4.352 19.880 1.00 74.06 84 ARG A C 1
ATOM 605 O O . ARG A 1 84 ? -16.283 4.344 21.097 1.00 74.06 84 ARG A O 1
ATOM 612 N N . SER A 1 85 ? -15.288 3.586 19.231 1.00 80.00 85 SER A N 1
ATOM 613 C CA . SER A 1 85 ? -14.299 2.729 19.868 1.00 80.00 85 SER A CA 1
ATOM 614 C C . SER A 1 85 ? -13.016 2.719 19.039 1.00 80.00 85 SER A C 1
ATOM 616 O O . SER A 1 85 ? -13.034 2.384 17.852 1.00 80.00 85 SER A O 1
ATOM 618 N N . SER A 1 86 ? -11.888 3.055 19.670 1.00 83.25 86 SER A N 1
ATOM 619 C CA . SER A 1 86 ? -10.552 3.017 19.052 1.00 83.25 86 SER A CA 1
ATOM 620 C C . SER A 1 86 ? -10.198 1.627 18.523 1.00 83.25 86 SER A C 1
ATOM 622 O O . SER A 1 86 ? -9.507 1.485 17.512 1.00 83.25 86 SER A O 1
ATOM 624 N N . LEU A 1 87 ? -10.709 0.592 19.192 1.00 83.12 87 LEU A N 1
ATOM 625 C CA . LEU A 1 87 ? -10.558 -0.798 18.786 1.00 83.12 87 LEU A CA 1
ATOM 626 C C . LEU A 1 87 ? -11.290 -1.057 17.467 1.00 83.12 87 LEU A C 1
ATOM 628 O O . LEU A 1 87 ? -10.716 -1.639 16.555 1.00 83.12 87 LEU A O 1
ATOM 632 N N . GLU A 1 88 ? -12.511 -0.550 17.319 1.00 81.19 88 GLU A N 1
ATOM 633 C CA . GLU A 1 88 ? -13.307 -0.709 16.098 1.00 81.19 88 GLU A CA 1
ATOM 634 C C . GLU A 1 88 ? -12.661 -0.000 14.892 1.00 81.19 88 GLU A C 1
ATOM 636 O O . GLU A 1 88 ? -12.567 -0.581 13.809 1.00 81.19 88 GLU A O 1
ATOM 641 N N . ALA A 1 89 ? -12.122 1.210 15.086 1.00 86.56 89 ALA A N 1
ATOM 642 C CA . ALA A 1 89 ? -11.362 1.927 14.055 1.00 86.56 89 ALA A CA 1
ATOM 643 C C . ALA A 1 89 ? -10.082 1.185 13.643 1.00 86.56 89 ALA A C 1
ATOM 645 O O . ALA A 1 89 ? -9.804 1.039 12.453 1.00 86.56 89 ALA A O 1
ATOM 646 N N . THR A 1 90 ? -9.330 0.666 14.618 1.00 88.69 90 THR A N 1
ATOM 647 C CA . THR A 1 90 ? -8.093 -0.088 14.363 1.00 88.69 90 THR A CA 1
ATOM 648 C C . THR A 1 90 ? -8.368 -1.368 13.588 1.00 88.69 90 THR A C 1
ATOM 650 O O . THR A 1 90 ? -7.702 -1.648 12.593 1.00 88.69 90 THR A O 1
ATOM 653 N N . ILE A 1 91 ? -9.390 -2.120 13.995 1.00 85.94 91 ILE A N 1
ATOM 654 C CA . ILE A 1 91 ? -9.797 -3.353 13.320 1.00 85.94 91 ILE A CA 1
ATOM 655 C C . ILE A 1 91 ? -10.262 -3.061 11.896 1.00 85.94 91 ILE A C 1
ATOM 657 O O . ILE A 1 91 ? -9.859 -3.765 10.970 1.00 85.94 91 ILE A O 1
ATOM 661 N N . THR A 1 92 ? -11.067 -2.015 11.707 1.00 88.00 92 THR A N 1
ATOM 662 C CA . THR A 1 92 ? -11.548 -1.619 10.378 1.00 88.00 92 THR A CA 1
ATOM 663 C C . THR A 1 92 ? -10.385 -1.239 9.467 1.00 88.00 92 THR A C 1
ATOM 665 O O . THR A 1 92 ? -10.309 -1.743 8.350 1.00 88.00 92 THR A O 1
ATOM 668 N N . ASN A 1 93 ? -9.448 -0.417 9.948 1.00 90.81 93 ASN A N 1
ATOM 669 C CA . ASN A 1 93 ? -8.258 -0.022 9.195 1.00 90.81 93 ASN A CA 1
ATOM 670 C C . ASN A 1 93 ? -7.403 -1.233 8.800 1.00 90.81 93 ASN A C 1
ATOM 672 O O . ASN A 1 93 ? -7.053 -1.381 7.633 1.00 90.81 93 ASN A O 1
ATOM 676 N N . SER A 1 94 ? -7.103 -2.125 9.746 1.00 89.50 94 SER A N 1
ATOM 677 C CA . SER A 1 94 ? -6.309 -3.328 9.473 1.00 89.50 94 SER A CA 1
ATOM 678 C C . SER A 1 94 ? -7.013 -4.275 8.501 1.00 89.50 94 SER A C 1
ATOM 680 O O . SER A 1 94 ? -6.377 -4.811 7.599 1.00 89.50 94 SER A O 1
ATOM 682 N N . SER A 1 95 ? -8.329 -4.444 8.637 1.00 87.88 95 SER A N 1
ATOM 683 C CA . SER A 1 95 ? -9.127 -5.283 7.734 1.00 87.88 95 SER A CA 1
ATOM 684 C C . SER A 1 95 ? -9.168 -4.701 6.322 1.00 87.88 95 SER A C 1
ATOM 686 O O . SER A 1 95 ? -8.945 -5.424 5.354 1.00 87.88 95 SER A O 1
ATOM 688 N N . ALA A 1 96 ? -9.394 -3.389 6.202 1.00 90.50 96 ALA A N 1
ATOM 689 C CA . ALA A 1 96 ? -9.364 -2.677 4.931 1.00 90.50 96 ALA A CA 1
ATOM 690 C C . ALA A 1 96 ? -7.978 -2.761 4.281 1.00 90.50 96 ALA A C 1
ATOM 692 O O . ALA A 1 96 ? -7.885 -3.085 3.102 1.00 90.50 96 ALA A O 1
ATOM 693 N N . ASN A 1 97 ? -6.904 -2.551 5.047 1.00 93.00 97 ASN A N 1
ATOM 694 C CA . ASN A 1 97 ? -5.535 -2.672 4.552 1.00 93.00 97 ASN A CA 1
ATOM 695 C C . ASN A 1 97 ? -5.250 -4.072 3.991 1.00 93.00 97 ASN A C 1
ATOM 697 O O . ASN A 1 97 ? -4.746 -4.193 2.879 1.00 93.00 97 ASN A O 1
ATOM 701 N N . LEU A 1 98 ? -5.615 -5.135 4.714 1.00 90.12 98 LEU A N 1
ATOM 702 C CA . LEU A 1 98 ? -5.431 -6.514 4.247 1.00 90.12 98 LEU A CA 1
ATOM 703 C C . LEU A 1 98 ? -6.242 -6.810 2.985 1.00 90.12 98 LEU A C 1
ATOM 705 O O . LEU A 1 98 ? -5.715 -7.397 2.042 1.00 90.12 98 LEU A O 1
ATOM 709 N N . PHE A 1 99 ? -7.508 -6.391 2.961 1.00 89.94 99 PHE A N 1
ATOM 710 C CA . PHE A 1 99 ? -8.386 -6.584 1.813 1.00 89.94 99 PHE A CA 1
ATOM 711 C C . PHE A 1 99 ? -7.860 -5.852 0.575 1.00 89.94 99 PHE A C 1
ATOM 713 O O . PHE A 1 99 ? -7.682 -6.464 -0.475 1.00 89.94 99 PHE A O 1
ATOM 720 N N . PHE A 1 100 ? -7.550 -4.560 0.693 1.00 91.81 100 PHE A N 1
ATOM 721 C CA . PHE A 1 100 ? -7.046 -3.778 -0.431 1.00 91.81 100 PHE A CA 1
ATOM 722 C C . PHE A 1 100 ? -5.651 -4.216 -0.863 1.00 91.81 100 PHE A C 1
ATOM 724 O O . PHE A 1 100 ? -5.398 -4.265 -2.059 1.00 91.81 100 PHE A O 1
ATOM 731 N N . THR A 1 101 ? -4.770 -4.602 0.062 1.00 91.31 101 THR A N 1
ATOM 732 C CA . THR A 1 101 ? -3.448 -5.144 -0.292 1.00 91.31 101 THR A CA 1
ATOM 733 C C . THR A 1 101 ? -3.588 -6.426 -1.100 1.00 91.31 101 THR A C 1
ATOM 735 O O . THR A 1 101 ? -2.870 -6.608 -2.073 1.00 91.31 101 THR A O 1
ATOM 738 N N . ALA A 1 102 ? -4.537 -7.293 -0.748 1.00 89.69 102 ALA A N 1
ATOM 739 C CA . ALA A 1 102 ? -4.811 -8.511 -1.498 1.00 89.69 102 ALA A CA 1
ATOM 740 C C . ALA A 1 102 ? -5.374 -8.222 -2.897 1.00 89.69 102 ALA A C 1
ATOM 742 O O . ALA A 1 102 ? -4.908 -8.799 -3.876 1.00 89.69 102 ALA A O 1
ATOM 743 N N . VAL A 1 103 ? -6.334 -7.296 -3.004 1.00 89.88 103 VAL A N 1
ATOM 744 C CA . VAL A 1 103 ? -6.902 -6.879 -4.296 1.00 89.88 103 VAL A CA 1
ATOM 745 C C . VAL A 1 103 ? -5.836 -6.232 -5.180 1.00 89.88 103 VAL A C 1
ATOM 747 O O . VAL A 1 103 ? -5.704 -6.602 -6.340 1.00 89.88 103 VAL A O 1
ATOM 750 N N . ILE A 1 104 ? -5.051 -5.297 -4.642 1.00 90.75 104 ILE A N 1
ATOM 751 C CA . ILE A 1 104 ? -3.972 -4.624 -5.375 1.00 90.75 104 ILE A CA 1
ATOM 752 C C . ILE A 1 104 ? -2.874 -5.628 -5.741 1.00 90.75 104 ILE A C 1
ATOM 754 O O . ILE A 1 104 ? -2.423 -5.627 -6.877 1.00 90.75 104 ILE A O 1
ATOM 758 N N . GLY A 1 105 ? -2.495 -6.518 -4.822 1.00 88.69 105 GLY A N 1
ATOM 759 C CA . GLY A 1 105 ? -1.579 -7.638 -5.051 1.00 88.69 105 GLY A CA 1
ATOM 760 C C . GLY A 1 105 ? -1.968 -8.461 -6.276 1.00 88.69 105 GLY A C 1
ATOM 761 O O . GLY A 1 105 ? -1.191 -8.629 -7.211 1.00 88.69 105 GLY A O 1
ATOM 762 N N . TYR A 1 106 ? -3.223 -8.901 -6.296 1.00 88.00 106 TYR A N 1
ATOM 763 C CA . TYR A 1 106 ? -3.770 -9.706 -7.379 1.00 88.00 106 TYR A CA 1
ATOM 764 C C . TYR A 1 106 ? -3.891 -8.932 -8.700 1.00 88.00 106 TYR A C 1
ATOM 766 O O . TYR A 1 106 ? -3.517 -9.446 -9.748 1.00 88.00 106 TYR A O 1
ATOM 774 N N . VAL A 1 107 ? -4.402 -7.696 -8.668 1.00 87.38 107 VAL A N 1
ATOM 775 C CA . VAL A 1 107 ? -4.683 -6.908 -9.882 1.00 87.38 107 VAL A CA 1
ATOM 776 C C . VAL A 1 107 ? -3.418 -6.305 -10.493 1.00 87.38 107 VAL A C 1
ATOM 778 O O . VAL A 1 107 ? -3.289 -6.288 -11.712 1.00 87.38 107 VAL A O 1
ATOM 781 N N . VAL A 1 108 ? -2.507 -5.781 -9.671 1.00 85.25 108 VAL A N 1
ATOM 782 C CA . VAL A 1 108 ? -1.314 -5.052 -10.134 1.00 85.25 108 VAL A CA 1
ATOM 783 C C . VAL A 1 108 ? -0.145 -5.993 -10.390 1.00 85.25 108 VAL A C 1
ATOM 785 O O . VAL A 1 108 ? 0.533 -5.835 -11.396 1.00 85.25 108 VAL A O 1
ATOM 788 N N . PHE A 1 109 ? 0.077 -6.968 -9.508 1.00 85.38 109 PHE A N 1
ATOM 789 C CA . PHE A 1 109 ? 1.236 -7.866 -9.581 1.00 85.38 109 PHE A CA 1
ATOM 790 C C . PHE A 1 109 ? 0.872 -9.260 -10.113 1.00 85.38 109 PHE A C 1
ATOM 792 O O . PHE A 1 109 ? 1.738 -10.115 -10.260 1.00 85.38 109 PHE A O 1
ATOM 799 N N . GLY A 1 110 ? -0.414 -9.530 -10.375 1.00 81.06 110 GLY A N 1
ATOM 800 C CA . GLY A 1 110 ? -0.865 -10.842 -10.847 1.00 81.06 110 GLY A CA 1
ATOM 801 C C . GLY A 1 110 ? -0.644 -11.971 -9.834 1.00 81.06 110 GLY A C 1
ATOM 802 O O . GLY A 1 110 ? -0.660 -13.144 -10.207 1.00 81.06 110 GLY A O 1
ATOM 803 N N . GLU A 1 111 ? -0.408 -11.649 -8.559 1.00 81.88 111 GLU A N 1
ATOM 804 C CA . GLU A 1 111 ? -0.041 -12.649 -7.560 1.00 81.88 111 GLU A CA 1
ATOM 805 C C . GLU A 1 111 ? -1.235 -13.531 -7.200 1.00 81.88 111 GLU A C 1
ATOM 807 O O . GLU A 1 111 ? -2.243 -13.062 -6.667 1.00 81.88 111 GLU A O 1
ATOM 812 N N . ALA A 1 112 ? -1.110 -14.837 -7.447 1.00 77.56 112 ALA A N 1
ATOM 813 C CA . ALA A 1 112 ? -2.116 -15.801 -7.031 1.00 77.56 112 ALA A CA 1
ATOM 814 C C . ALA A 1 112 ? -2.218 -15.836 -5.497 1.00 77.56 112 ALA A C 1
ATOM 816 O O . ALA A 1 112 ? -1.231 -16.051 -4.789 1.00 77.56 112 ALA A O 1
ATOM 817 N N . LEU A 1 113 ? -3.436 -15.662 -4.979 1.00 79.88 113 LEU A N 1
ATOM 818 C CA . LEU A 1 113 ? -3.716 -15.779 -3.551 1.00 79.88 113 LEU A CA 1
ATOM 819 C C . LEU A 1 113 ? -3.477 -17.225 -3.103 1.00 79.88 113 LEU A C 1
ATOM 821 O O . LEU A 1 113 ? -4.283 -18.117 -3.368 1.00 79.88 113 LEU A O 1
ATOM 825 N N . SER A 1 114 ? -2.348 -17.459 -2.435 1.00 80.44 114 SER A N 1
ATOM 826 C CA . SER A 1 114 ? -1.989 -18.782 -1.923 1.00 80.44 114 SER A CA 1
ATOM 827 C C . SER A 1 114 ? -3.000 -19.277 -0.880 1.00 80.44 114 SER A C 1
ATOM 829 O O . SER A 1 114 ? -3.588 -18.490 -0.136 1.00 80.44 114 SER A O 1
ATOM 831 N N . LEU A 1 115 ? -3.145 -20.600 -0.746 1.00 77.62 115 LEU A N 1
ATOM 832 C CA . LEU A 1 115 ? -3.945 -21.223 0.319 1.00 77.62 115 LEU A CA 1
ATOM 833 C C . LEU A 1 115 ? -3.497 -20.768 1.722 1.00 77.62 115 LEU A C 1
ATOM 835 O O . LEU A 1 115 ? -4.313 -20.674 2.640 1.00 77.62 115 LEU A O 1
ATOM 839 N N . THR A 1 116 ? -2.216 -20.422 1.883 1.00 81.50 116 THR A N 1
ATOM 840 C CA . THR A 1 116 ? -1.671 -19.855 3.126 1.00 81.50 116 THR A CA 1
ATOM 841 C C . THR A 1 116 ? -2.220 -18.463 3.436 1.00 81.50 116 THR A C 1
ATOM 843 O O . THR A 1 116 ? -2.396 -18.141 4.609 1.00 81.50 116 THR A O 1
ATOM 846 N N . TRP A 1 117 ? -2.547 -17.655 2.419 1.00 83.44 117 TRP A N 1
ATOM 847 C CA . TRP A 1 117 ? -3.197 -16.356 2.605 1.00 83.44 117 TRP A CA 1
ATOM 848 C C . TRP A 1 117 ? -4.604 -16.540 3.168 1.00 83.44 117 TRP A C 1
ATOM 850 O O . TRP A 1 117 ? -4.938 -15.922 4.172 1.00 83.44 117 TRP A O 1
ATOM 860 N N . GLY A 1 118 ? -5.386 -17.467 2.600 1.00 80.88 118 GLY A N 1
ATOM 861 C CA . GLY A 1 118 ? -6.720 -17.799 3.111 1.00 80.88 118 GLY A CA 1
ATOM 862 C C . GLY A 1 118 ? -6.685 -18.279 4.567 1.00 80.88 118 GLY A C 1
ATOM 863 O O . GLY A 1 118 ? -7.450 -17.790 5.400 1.00 80.88 118 GLY A O 1
ATOM 864 N N . LEU A 1 119 ? -5.740 -19.164 4.904 1.00 85.69 119 LEU A N 1
ATOM 865 C CA . LEU A 1 119 ? -5.488 -19.580 6.290 1.00 85.69 119 LEU A CA 1
ATOM 866 C C . LEU A 1 119 ? -5.125 -18.390 7.192 1.00 85.69 119 LEU A C 1
ATOM 868 O O . LEU A 1 119 ? -5.715 -18.229 8.262 1.00 85.69 119 LEU A O 1
ATOM 872 N N . GLY A 1 120 ? -4.225 -17.511 6.751 1.00 84.62 120 GLY A N 1
ATOM 873 C CA . GLY A 1 120 ? -3.866 -16.291 7.477 1.00 84.62 120 GLY A CA 1
ATOM 874 C C . GLY A 1 120 ? -5.073 -15.386 7.735 1.00 84.62 120 GLY A C 1
ATOM 875 O O . GLY A 1 120 ? -5.309 -14.979 8.873 1.00 84.62 120 GLY A O 1
ATOM 876 N N . SER A 1 121 ? -5.897 -15.141 6.717 1.00 83.56 121 SER A N 1
ATOM 877 C CA . SER A 1 121 ? -7.127 -14.354 6.834 1.00 83.56 121 SER A CA 1
ATOM 878 C C . SER A 1 121 ? -8.101 -14.963 7.841 1.00 83.56 121 SER A C 1
ATOM 880 O O . SER A 1 121 ? -8.644 -14.232 8.669 1.00 83.56 121 SER A O 1
ATOM 882 N N . THR A 1 122 ? -8.288 -16.289 7.844 1.00 84.25 122 THR A N 1
ATOM 883 C CA . THR A 1 122 ? -9.154 -16.946 8.841 1.00 84.25 122 THR A CA 1
ATOM 884 C C . THR A 1 122 ? -8.636 -16.772 10.266 1.00 84.25 122 THR A C 1
ATOM 886 O O . THR A 1 122 ? -9.422 -16.481 11.167 1.00 84.25 122 THR A O 1
ATOM 889 N N . PHE A 1 123 ? -7.321 -16.862 10.474 1.00 85.94 123 PHE A N 1
ATOM 890 C CA . PHE A 1 123 ? -6.712 -16.671 11.789 1.00 85.94 123 PHE A CA 1
ATOM 891 C C . PHE A 1 123 ? -6.865 -15.227 12.286 1.00 85.94 123 PHE A C 1
ATOM 893 O O . PHE A 1 123 ? -7.185 -14.999 13.453 1.00 85.94 123 PHE A O 1
ATOM 900 N N . ILE A 1 124 ? -6.724 -14.249 11.386 1.00 84.19 124 ILE A N 1
ATOM 901 C CA . ILE A 1 124 ? -6.962 -12.833 11.686 1.00 84.19 124 ILE A CA 1
ATOM 902 C C . ILE A 1 124 ? -8.429 -12.612 12.068 1.00 84.19 124 ILE A C 1
ATOM 904 O O . ILE A 1 124 ? -8.693 -12.019 13.110 1.00 84.19 124 ILE A O 1
ATOM 908 N N . ILE A 1 125 ? -9.386 -13.141 11.298 1.00 81.94 125 ILE A N 1
ATOM 909 C CA . ILE A 1 125 ? -10.822 -13.030 11.609 1.00 81.94 125 ILE A CA 1
ATOM 910 C C . ILE A 1 125 ? -11.145 -13.658 12.975 1.00 81.94 125 ILE A C 1
ATOM 912 O O . ILE A 1 125 ? -11.871 -13.055 13.768 1.00 81.94 125 ILE A O 1
ATOM 916 N N . LEU A 1 126 ? -10.581 -14.828 13.288 1.00 85.19 126 LEU A N 1
ATOM 917 C CA . LEU A 1 126 ? -10.746 -15.481 14.591 1.00 85.19 126 LEU A CA 1
ATOM 918 C C . LEU A 1 126 ? -10.175 -14.635 15.738 1.00 85.19 126 LEU A C 1
ATOM 920 O O . LEU A 1 126 ? -10.841 -14.454 16.760 1.00 85.19 126 LEU A O 1
ATOM 924 N N . GLY A 1 127 ? -8.979 -14.068 15.564 1.00 81.75 127 GLY A N 1
ATOM 925 C CA . GLY A 1 127 ? -8.370 -13.163 16.540 1.00 81.75 127 GLY A CA 1
ATOM 926 C C . GLY A 1 127 ? -9.217 -11.910 16.781 1.00 81.75 127 GLY A C 1
ATOM 927 O O . GLY A 1 127 ? -9.469 -11.538 17.929 1.00 81.75 127 GLY A O 1
ATOM 928 N N . LEU A 1 128 ? -9.733 -11.302 15.709 1.00 74.44 128 LEU A N 1
ATOM 929 C CA . LEU A 1 128 ? -10.633 -10.148 15.773 1.00 74.44 128 LEU A CA 1
ATOM 930 C C . LEU A 1 128 ? -11.931 -10.473 16.521 1.00 74.44 128 LEU A C 1
ATOM 932 O O . LEU A 1 128 ? -12.374 -9.696 17.369 1.00 74.44 128 LEU A O 1
ATOM 936 N N . TRP A 1 129 ? -12.519 -11.639 16.252 1.00 79.75 129 TRP A N 1
ATOM 937 C CA . TRP A 1 129 ? -13.724 -12.103 16.934 1.00 79.75 129 TRP A CA 1
ATOM 938 C C . TRP A 1 129 ? -13.499 -12.297 18.440 1.00 79.75 129 TRP A C 1
ATOM 940 O O . TRP A 1 129 ? -14.326 -11.870 19.252 1.00 79.75 129 TRP A O 1
ATOM 950 N N . MET A 1 130 ? -12.358 -12.876 18.825 1.00 80.88 130 MET A N 1
ATOM 951 C CA . MET A 1 130 ? -11.994 -13.089 20.228 1.00 80.88 130 MET A CA 1
ATOM 952 C C . MET A 1 130 ? -11.795 -11.763 20.976 1.00 80.88 130 MET A C 1
ATOM 954 O O . MET A 1 130 ? -12.331 -11.580 22.071 1.00 80.88 130 MET A O 1
ATOM 958 N N . ILE A 1 131 ? -11.091 -10.808 20.360 1.00 77.19 131 ILE A N 1
ATOM 959 C CA . ILE A 1 131 ? -10.865 -9.464 20.911 1.00 77.19 131 ILE A CA 1
ATOM 960 C C . ILE A 1 131 ? -12.193 -8.722 21.105 1.00 77.19 131 ILE A C 1
ATOM 962 O O . ILE A 1 131 ? -12.425 -8.118 22.154 1.00 77.19 131 ILE A O 1
ATOM 966 N N . HIS A 1 132 ? -13.093 -8.798 20.125 1.00 69.56 132 HIS A N 1
ATOM 967 C CA . HIS A 1 132 ? -14.386 -8.127 20.190 1.00 69.56 132 HIS A CA 1
ATOM 968 C C . HIS A 1 132 ? -15.296 -8.694 21.293 1.00 69.56 132 HIS A C 1
ATOM 970 O O . HIS A 1 132 ? -15.994 -7.931 21.965 1.00 69.56 132 HIS A O 1
ATOM 976 N N . ARG A 1 133 ? -15.255 -10.012 21.547 1.00 73.88 133 ARG A N 1
ATOM 977 C CA . ARG A 1 133 ? -15.947 -10.610 22.703 1.00 73.88 133 ARG A CA 1
ATOM 978 C C . ARG A 1 133 ? -15.350 -10.160 24.036 1.00 73.88 133 ARG A C 1
ATOM 980 O O . ARG A 1 133 ? -16.108 -9.809 24.933 1.00 73.88 133 ARG A O 1
ATOM 987 N N . GLY A 1 134 ? -14.023 -10.117 24.153 1.00 67.06 134 GLY A N 1
ATOM 988 C CA . GLY A 1 134 ? -13.353 -9.670 25.380 1.00 67.06 134 GLY A CA 1
ATOM 989 C C . GLY A 1 134 ? -13.574 -8.187 25.705 1.00 67.06 134 GLY A C 1
ATOM 990 O O . GLY A 1 134 ? -13.648 -7.823 26.877 1.00 67.06 134 GLY A O 1
ATOM 991 N N . GLY A 1 135 ? -13.716 -7.333 24.684 1.00 63.00 135 GLY A N 1
ATOM 992 C CA . GLY A 1 135 ? -14.015 -5.907 24.850 1.00 63.00 135 GLY A CA 1
ATOM 993 C C . GLY A 1 135 ? -15.409 -5.646 25.426 1.00 63.00 135 GLY A C 1
ATOM 994 O O . GLY A 1 135 ? -15.539 -4.887 26.381 1.00 63.00 135 GLY A O 1
ATOM 995 N N . ARG A 1 136 ? -16.441 -6.338 24.920 1.00 57.47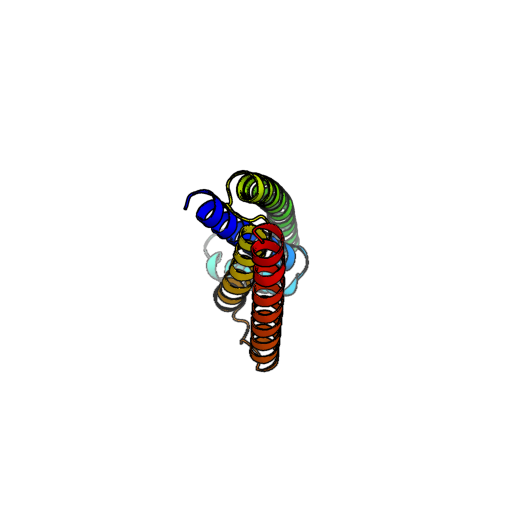 136 ARG A N 1
ATOM 996 C CA . ARG A 1 136 ? -17.829 -6.172 25.395 1.00 57.47 136 ARG A CA 1
ATOM 997 C C . ARG A 1 136 ? -18.026 -6.545 26.861 1.00 57.47 136 ARG A C 1
ATOM 999 O O . ARG A 1 136 ? -18.753 -5.860 27.568 1.00 57.47 136 ARG A O 1
ATOM 1006 N N . THR A 1 137 ? -17.339 -7.582 27.339 1.00 55.44 137 THR A N 1
ATOM 1007 C CA . THR A 1 137 ? -17.420 -8.001 28.746 1.00 55.44 137 THR A CA 1
ATOM 1008 C C . THR A 1 137 ? -16.866 -6.949 29.713 1.00 5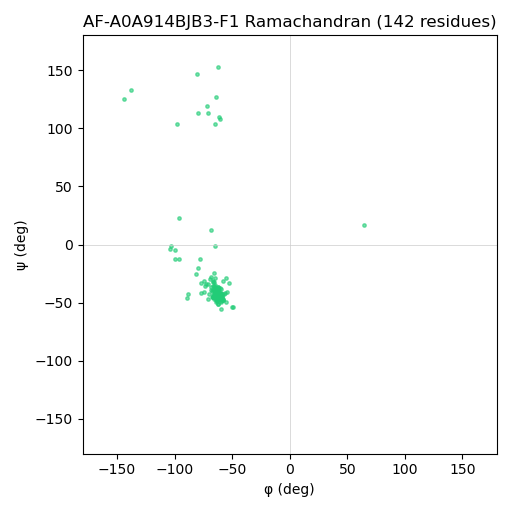5.44 137 THR A C 1
ATOM 1010 O O . THR A 1 137 ? -17.334 -6.868 30.845 1.00 55.44 137 THR A O 1
ATOM 1013 N N . LYS A 1 138 ? -15.897 -6.120 29.294 1.00 51.81 138 LYS A N 1
ATOM 1014 C CA . LYS A 1 138 ? -15.354 -5.048 30.145 1.00 51.81 138 LYS A CA 1
ATOM 1015 C C . LYS A 1 138 ? -16.276 -3.835 30.247 1.00 51.81 138 LYS A C 1
ATOM 1017 O O . LYS A 1 138 ? -16.307 -3.219 31.307 1.00 51.81 138 LYS A O 1
ATOM 1022 N N . ASP A 1 139 ? -17.014 -3.517 29.187 1.00 53.38 139 ASP A N 1
ATOM 1023 C CA . ASP A 1 139 ? -17.963 -2.400 29.200 1.00 53.38 139 ASP A CA 1
ATOM 1024 C C . ASP A 1 139 ? -19.225 -2.756 30.006 1.00 53.38 139 ASP A C 1
ATOM 1026 O O . ASP A 1 139 ? -19.649 -1.967 30.845 1.00 53.38 139 ASP A O 1
ATOM 1030 N N . GLU A 1 140 ? -19.747 -3.984 29.882 1.00 52.25 140 GLU A N 1
ATOM 1031 C CA . GLU A 1 140 ? -20.899 -4.443 30.682 1.00 52.25 140 GLU A CA 1
ATOM 1032 C C . GLU A 1 140 ? -20.584 -4.621 32.178 1.00 52.25 140 GLU A C 1
ATOM 1034 O O . GLU A 1 140 ? -21.465 -4.467 33.021 1.00 52.25 140 GLU A O 1
ATOM 1039 N N . ALA A 1 141 ? -19.331 -4.919 32.532 1.00 54.72 141 ALA A N 1
ATOM 1040 C CA . ALA A 1 141 ? -18.894 -5.012 33.927 1.00 54.72 141 ALA A CA 1
ATOM 1041 C C . ALA A 1 141 ? -18.661 -3.644 34.591 1.00 54.72 141 ALA A C 1
ATOM 1043 O O . ALA A 1 141 ? -18.479 -3.588 35.802 1.00 54.72 141 ALA A O 1
ATOM 1044 N N . LYS A 1 142 ? -18.626 -2.554 33.814 1.00 50.59 142 LYS A N 1
ATOM 1045 C CA . LYS A 1 142 ? -18.453 -1.184 34.319 1.00 50.59 142 LYS A CA 1
ATOM 1046 C C . LYS A 1 142 ? -19.788 -0.451 34.507 1.00 50.59 142 LYS A C 1
ATOM 1048 O O . LYS A 1 142 ? -19.808 0.610 35.121 1.00 50.59 142 LYS A O 1
ATOM 1053 N N . GLU A 1 143 ? -20.873 -1.011 33.968 1.00 51.53 143 GLU A N 1
ATOM 1054 C CA . GLU A 1 143 ? -22.248 -0.498 34.069 1.00 51.53 143 GLU A CA 1
ATOM 1055 C C . GLU A 1 143 ? -23.087 -1.226 35.146 1.00 51.53 143 GLU A C 1
ATOM 1057 O O . GLU A 1 143 ? -24.217 -0.828 35.420 1.00 51.53 143 GLU A O 1
ATOM 1062 N N . ARG A 1 144 ? -22.535 -2.268 35.787 1.00 42.53 144 ARG A N 1
ATOM 1063 C CA . ARG A 1 144 ? -23.081 -2.906 37.001 1.00 42.53 144 ARG A CA 1
ATOM 1064 C C . ARG A 1 144 ? -22.313 -2.467 38.239 1.00 42.53 144 ARG A C 1
ATOM 1066 O O . ARG A 1 144 ? -22.960 -2.395 39.305 1.00 42.53 144 ARG A O 1
#

Radius of gyration: 20.38 Å; Cα contacts (8 Å, |Δi|>4): 135; chains: 1; bounding box: 42×32×70 Å

InterPro domains:
  IPR037185 Multidrug transporter EmrE superfamily [SSF103481] (58-137)
  IPR039632 Transmembrane protein 42 [PTHR31965] (3-142)

Organism: Patiria miniata (NCBI:txid46514)